Protein AF-A0A2L2YWA9-F1 (afdb_monomer_lite)

Organism: Parasteatoda tepidariorum (NCBI:txid114398)

Structure (mmCIF, N/CA/C/O backbone):
data_AF-A0A2L2YWA9-F1
#
_entry.id   AF-A0A2L2YWA9-F1
#
loop_
_atom_site.group_PDB
_atom_site.id
_atom_site.type_symbol
_atom_site.label_atom_id
_atom_site.label_alt_id
_atom_site.label_comp_id
_atom_site.label_asym_id
_atom_site.label_entity_id
_atom_site.label_seq_id
_atom_site.pdbx_PDB_ins_code
_atom_site.Cartn_x
_atom_site.Cartn_y
_atom_site.Cartn_z
_atom_site.occupancy
_atom_site.B_iso_or_equiv
_atom_site.auth_seq_id
_atom_site.auth_comp_id
_atom_site.auth_asym_id
_atom_site.auth_atom_id
_atom_site.pdbx_PDB_model_num
ATOM 1 N N . GLY A 1 1 ? -18.398 3.751 10.001 1.00 61.16 1 GLY A N 1
ATOM 2 C CA . GLY A 1 1 ? -17.287 4.722 10.026 1.00 61.16 1 GLY A CA 1
ATOM 3 C C . GLY A 1 1 ? -15.948 4.076 9.730 1.00 61.16 1 GLY A C 1
ATOM 4 O O . GLY A 1 1 ? -15.275 4.527 8.824 1.00 61.16 1 GLY A O 1
ATOM 5 N N . GLN A 1 2 ? -15.587 2.997 10.431 1.00 66.00 2 GLN A N 1
ATOM 6 C CA . GLN A 1 2 ? -14.251 2.382 10.359 1.00 66.00 2 GLN A CA 1
ATOM 7 C C . GLN A 1 2 ? -14.140 1.230 9.338 1.00 66.00 2 GLN A C 1
ATOM 9 O O . GLN A 1 2 ? -13.165 1.150 8.601 1.00 66.00 2 GLN A O 1
ATOM 14 N N . PHE A 1 3 ? -15.188 0.407 9.208 1.00 74.00 3 PHE A N 1
ATOM 15 C CA . PHE A 1 3 ? -15.242 -0.724 8.265 1.00 74.00 3 PHE A CA 1
ATOM 16 C C . PHE A 1 3 ? -15.044 -0.322 6.797 1.00 74.00 3 PHE A C 1
ATOM 18 O O . PHE A 1 3 ? -14.276 -0.956 6.087 1.00 74.00 3 PHE A O 1
ATOM 25 N N . LYS A 1 4 ? -15.668 0.779 6.353 1.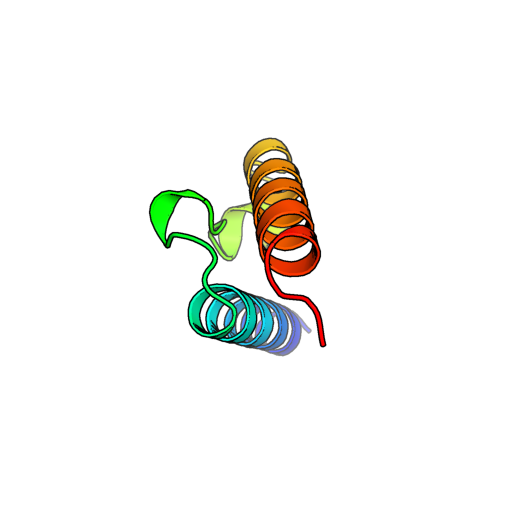00 81.38 4 LYS A N 1
ATOM 26 C CA . LYS A 1 4 ? -15.470 1.309 4.991 1.00 81.38 4 LYS A CA 1
ATOM 27 C C . LYS A 1 4 ? -14.021 1.736 4.739 1.00 81.38 4 LYS A C 1
ATOM 29 O O . LYS A 1 4 ? -13.527 1.594 3.629 1.00 81.38 4 LYS A O 1
ATOM 34 N N . MET A 1 5 ? -13.344 2.263 5.761 1.00 82.56 5 MET A N 1
ATOM 35 C CA . MET A 1 5 ? -11.951 2.687 5.640 1.00 82.56 5 MET A CA 1
ATOM 36 C C . MET A 1 5 ? -11.024 1.473 5.544 1.00 82.56 5 MET A C 1
ATOM 38 O O . MET A 1 5 ? -10.147 1.459 4.690 1.00 82.56 5 MET A O 1
ATOM 42 N N . MET A 1 6 ? -11.274 0.430 6.343 1.00 85.81 6 MET A N 1
ATOM 43 C CA . MET A 1 6 ? -10.551 -0.841 6.230 1.00 85.81 6 MET A CA 1
ATOM 44 C C . MET A 1 6 ? -10.757 -1.495 4.860 1.00 85.81 6 MET A C 1
ATOM 46 O O . MET A 1 6 ? -9.778 -1.899 4.245 1.00 85.81 6 MET A O 1
ATOM 50 N N . GLU A 1 7 ? -11.990 -1.524 4.343 1.00 89.12 7 GLU A N 1
ATOM 51 C CA . GLU A 1 7 ? -12.282 -2.079 3.014 1.00 89.12 7 GLU A CA 1
ATOM 52 C C . GLU A 1 7 ? -11.558 -1.310 1.898 1.00 89.12 7 GLU A C 1
ATOM 54 O O . GLU A 1 7 ? -10.960 -1.921 1.015 1.00 89.12 7 GLU A O 1
ATOM 59 N N . ASN A 1 8 ? -11.542 0.026 1.956 1.00 89.06 8 ASN A N 1
ATOM 60 C CA . ASN A 1 8 ? -10.796 0.846 0.996 1.00 89.06 8 ASN A CA 1
ATOM 61 C C . ASN A 1 8 ? -9.289 0.557 1.035 1.00 89.06 8 ASN A C 1
ATOM 63 O O . ASN A 1 8 ? -8.650 0.499 -0.015 1.00 89.06 8 ASN A O 1
ATOM 67 N N . ILE A 1 9 ? -8.727 0.355 2.231 1.00 90.69 9 ILE A N 1
ATOM 68 C CA . ILE A 1 9 ? -7.314 -0.000 2.392 1.00 90.69 9 ILE A CA 1
ATOM 69 C C . ILE A 1 9 ? -7.042 -1.378 1.782 1.00 90.69 9 ILE A C 1
ATOM 71 O O . ILE A 1 9 ? -6.080 -1.528 1.032 1.00 90.69 9 ILE A O 1
ATOM 75 N N . THR A 1 10 ? -7.911 -2.359 2.020 1.00 90.44 10 THR A N 1
ATOM 76 C CA . THR A 1 10 ? -7.770 -3.694 1.427 1.00 90.44 10 THR A CA 1
ATOM 77 C C . THR A 1 10 ? -7.859 -3.653 -0.097 1.00 90.44 10 THR A C 1
ATOM 79 O O . THR A 1 10 ? -7.005 -4.227 -0.767 1.00 90.44 10 THR A O 1
ATOM 82 N N . ARG A 1 11 ? -8.799 -2.885 -0.664 1.00 92.38 11 ARG A N 1
ATOM 83 C CA . ARG A 1 11 ? -8.887 -2.687 -2.123 1.00 92.38 11 ARG A CA 1
ATOM 84 C C . ARG A 1 11 ? -7.612 -2.071 -2.704 1.00 92.38 11 ARG A C 1
ATOM 86 O O . ARG A 1 11 ? -7.164 -2.494 -3.768 1.00 92.38 11 ARG A O 1
ATOM 93 N N . PHE A 1 12 ? -7.010 -1.100 -2.012 1.00 92.00 12 PHE A N 1
ATOM 94 C CA . PHE A 1 12 ? -5.722 -0.530 -2.416 1.00 92.00 12 PHE A CA 1
ATOM 95 C C . PHE A 1 12 ? -4.604 -1.581 -2.384 1.00 92.00 12 PHE A C 1
ATOM 97 O O . PHE A 1 12 ? -3.853 -1.698 -3.349 1.00 92.00 12 PHE A O 1
ATOM 104 N N . GLN A 1 13 ? -4.511 -2.369 -1.309 1.00 91.31 13 GLN A N 1
ATOM 105 C CA . GLN A 1 13 ? -3.506 -3.429 -1.174 1.00 91.31 13 GLN A CA 1
ATOM 106 C C . GLN A 1 13 ? -3.624 -4.456 -2.307 1.00 91.31 13 GLN A C 1
ATOM 108 O O . GLN A 1 13 ? -2.619 -4.828 -2.911 1.00 91.31 13 GLN A O 1
ATOM 113 N N . GLU A 1 14 ? -4.842 -4.889 -2.637 1.00 92.62 14 GLU A N 1
ATOM 114 C CA . GLU A 1 14 ? -5.084 -5.812 -3.749 1.00 92.62 14 GLU A CA 1
ATOM 115 C C . GLU A 1 14 ? -4.697 -5.207 -5.102 1.00 92.62 14 GLU A C 1
ATOM 117 O O . GLU A 1 14 ? -4.088 -5.889 -5.929 1.00 92.62 14 GLU A O 1
ATOM 122 N N . ALA A 1 15 ? -5.016 -3.930 -5.332 1.00 91.44 15 ALA A N 1
ATOM 123 C CA . ALA A 1 15 ? -4.631 -3.226 -6.551 1.00 91.44 15 ALA A CA 1
ATOM 124 C C . ALA A 1 15 ? -3.105 -3.096 -6.673 1.00 91.44 15 ALA A C 1
ATOM 126 O O . ALA A 1 15 ? -2.556 -3.392 -7.731 1.00 91.44 15 ALA A O 1
ATOM 127 N N . ALA A 1 16 ? -2.411 -2.739 -5.588 1.00 91.25 16 ALA A N 1
ATOM 128 C CA . ALA 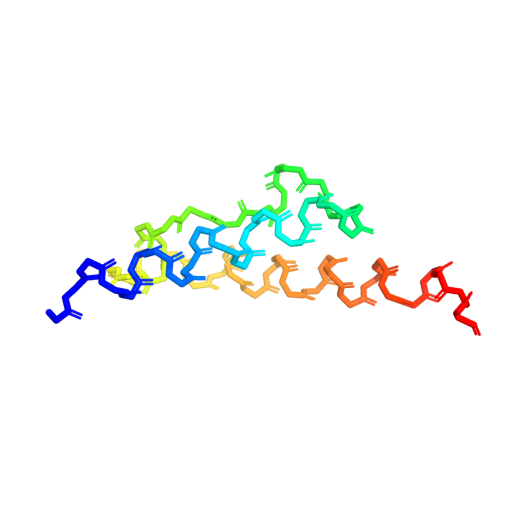A 1 16 ? -0.953 -2.636 -5.558 1.00 91.25 16 ALA A CA 1
ATOM 129 C C . ALA A 1 16 ? -0.280 -3.988 -5.856 1.00 91.25 16 ALA A C 1
ATOM 131 O O . ALA A 1 16 ? 0.635 -4.052 -6.679 1.00 91.25 16 ALA A O 1
ATOM 132 N N . LYS A 1 17 ? -0.779 -5.085 -5.268 1.00 90.62 17 LYS A N 1
ATOM 133 C CA . LYS A 1 17 ? -0.292 -6.445 -5.565 1.00 90.62 17 LYS A CA 1
ATOM 134 C C . LYS A 1 17 ? -0.501 -6.815 -7.033 1.00 90.62 17 LYS A C 1
ATOM 136 O O . LYS A 1 17 ? 0.423 -7.299 -7.678 1.00 90.62 17 LYS A O 1
ATOM 141 N N . LYS A 1 18 ? -1.692 -6.545 -7.585 1.00 89.88 18 LYS A N 1
ATOM 142 C CA . LYS A 1 18 ? -1.998 -6.782 -9.010 1.00 89.88 18 LYS A CA 1
ATOM 143 C C . LYS A 1 18 ? -1.123 -5.949 -9.945 1.00 89.8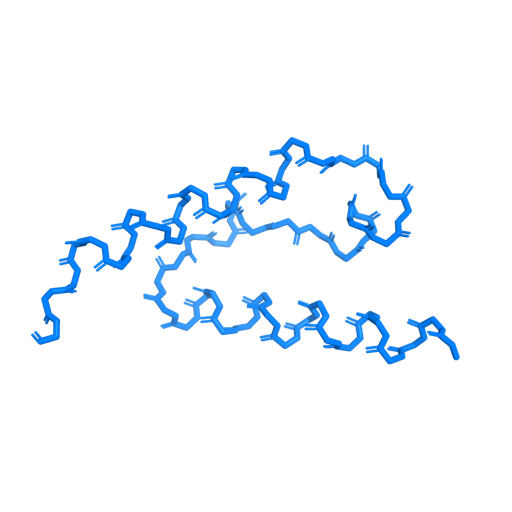8 18 LYS A C 1
ATOM 145 O O . LYS A 1 18 ? -0.781 -6.416 -11.026 1.00 89.88 18 LYS A O 1
ATOM 150 N N . TRP A 1 19 ? -0.747 -4.745 -9.522 1.00 86.19 19 TRP A N 1
ATOM 151 C CA . TRP A 1 19 ? 0.154 -3.873 -10.272 1.00 86.19 19 TRP A CA 1
ATOM 152 C C . TRP A 1 19 ? 1.597 -4.406 -10.322 1.00 86.19 19 TRP A C 1
ATOM 154 O O . TRP A 1 19 ? 2.352 -4.079 -11.236 1.00 86.19 19 TRP A O 1
ATOM 164 N N . GLY A 1 20 ? 1.972 -5.273 -9.376 1.00 87.69 20 GLY A N 1
ATOM 165 C CA . GLY A 1 20 ? 3.300 -5.884 -9.287 1.00 87.69 20 GLY A CA 1
ATOM 166 C C . GLY A 1 20 ? 4.120 -5.423 -8.084 1.00 87.69 20 GLY A C 1
ATOM 167 O O . GLY A 1 20 ? 5.318 -5.691 -8.034 1.00 87.69 20 GLY A O 1
ATOM 168 N N . VAL A 1 21 ? 3.504 -4.740 -7.112 1.00 90.00 21 VAL A N 1
ATOM 169 C CA . VAL A 1 21 ? 4.165 -4.441 -5.836 1.00 90.00 21 VAL A CA 1
ATOM 170 C C . VAL A 1 21 ? 4.325 -5.744 -5.038 1.00 90.00 21 VAL A C 1
ATOM 172 O O . VAL A 1 21 ? 3.334 -6.457 -4.852 1.00 90.00 21 VAL A O 1
ATOM 175 N N . PRO A 1 22 ? 5.535 -6.071 -4.549 1.00 88.75 22 PRO A N 1
ATOM 176 C CA . PRO A 1 22 ? 5.763 -7.253 -3.723 1.00 88.75 22 PRO A CA 1
ATOM 177 C C . PRO A 1 22 ? 4.923 -7.218 -2.446 1.00 88.75 22 PRO A C 1
ATOM 179 O O . PRO A 1 22 ? 4.834 -6.185 -1.791 1.00 88.75 22 PRO A O 1
ATOM 182 N N . GLU A 1 23 ? 4.361 -8.357 -2.034 1.00 88.50 23 GLU A N 1
ATOM 183 C CA . GLU A 1 23 ? 3.511 -8.429 -0.835 1.00 88.50 23 GLU A CA 1
ATOM 184 C C . GLU A 1 23 ? 4.230 -7.974 0.446 1.00 88.50 23 GLU A C 1
ATOM 186 O O . GLU A 1 23 ? 3.605 -7.367 1.308 1.00 88.50 23 GLU A O 1
ATOM 191 N N . ILE A 1 24 ? 5.545 -8.193 0.534 1.00 88.44 24 ILE A N 1
ATOM 192 C CA . ILE A 1 24 ? 6.390 -7.732 1.646 1.00 88.44 24 ILE A CA 1
ATOM 193 C C . ILE A 1 24 ? 6.481 -6.202 1.752 1.00 88.44 24 ILE A C 1
ATOM 195 O O . ILE A 1 24 ? 6.663 -5.667 2.845 1.00 88.44 24 ILE A O 1
ATOM 199 N N . ASP A 1 25 ? 6.326 -5.494 0.632 1.00 90.44 25 ASP A N 1
ATOM 200 C CA . ASP A 1 25 ? 6.338 -4.032 0.599 1.00 90.44 25 ASP A CA 1
ATOM 201 C C . ASP A 1 25 ? 4.944 -3.444 0.861 1.00 90.44 25 ASP A C 1
ATOM 203 O O . ASP A 1 25 ? 4.822 -2.251 1.134 1.00 90.44 25 ASP A O 1
ATOM 207 N N . VAL A 1 26 ? 3.884 -4.260 0.822 1.00 92.56 26 VAL A N 1
ATOM 208 C CA . VAL A 1 26 ? 2.507 -3.822 1.079 1.00 92.56 26 VAL A CA 1
ATOM 209 C C . VAL A 1 26 ? 2.259 -3.710 2.587 1.00 92.56 26 VAL A C 1
ATOM 211 O O . VAL A 1 26 ? 2.480 -4.647 3.348 1.00 92.56 26 VAL A O 1
ATOM 214 N N . PHE A 1 27 ? 1.778 -2.550 3.037 1.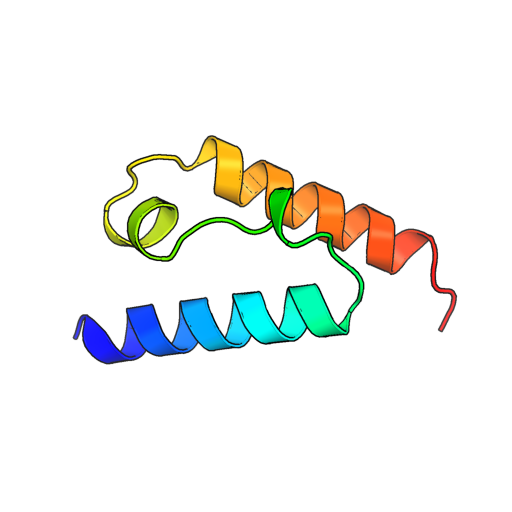00 93.50 27 PHE A N 1
ATOM 215 C CA . PHE A 1 27 ? 1.475 -2.290 4.452 1.00 93.50 27 PHE A CA 1
ATOM 216 C C . PHE A 1 27 ? 0.207 -3.014 4.923 1.00 93.50 27 PHE A C 1
ATOM 218 O O . PHE A 1 27 ? -0.679 -3.303 4.116 1.00 93.50 27 PHE A O 1
ATOM 225 N N . GLN A 1 28 ? 0.065 -3.254 6.231 1.00 90.06 28 GLN A N 1
ATOM 226 C CA . GLN A 1 28 ? -1.141 -3.854 6.809 1.00 90.06 28 GLN A CA 1
ATOM 227 C C . GLN A 1 28 ? -2.207 -2.801 7.131 1.00 90.06 28 GLN A C 1
ATOM 229 O O . GLN A 1 28 ? -1.911 -1.644 7.412 1.00 90.06 28 GLN A O 1
ATOM 234 N N . THR A 1 29 ? -3.480 -3.197 7.171 1.00 89.06 29 THR A N 1
ATOM 235 C CA . THR A 1 29 ? -4.590 -2.255 7.407 1.00 89.06 29 THR A CA 1
ATOM 236 C C . THR A 1 29 ? -4.464 -1.496 8.731 1.00 89.06 29 THR A C 1
ATOM 238 O O . THR A 1 29 ? -4.780 -0.308 8.792 1.00 89.06 29 THR A O 1
ATOM 241 N N . VAL A 1 30 ? -3.944 -2.150 9.774 1.00 87.81 30 VAL A N 1
ATOM 242 C CA . VAL A 1 30 ? -3.695 -1.542 11.092 1.00 87.81 30 VAL A CA 1
ATOM 243 C C . VAL A 1 30 ? -2.596 -0.475 11.059 1.00 87.81 30 VAL A C 1
ATOM 245 O O . VAL A 1 30 ? -2.669 0.495 11.813 1.00 87.81 30 VAL A O 1
ATOM 248 N N . ASP A 1 31 ? -1.627 -0.587 10.143 1.00 88.88 31 ASP A N 1
ATOM 249 C CA . ASP A 1 31 ? -0.504 0.352 10.041 1.00 88.88 31 ASP A CA 1
ATOM 250 C C . ASP A 1 31 ? -0.980 1.760 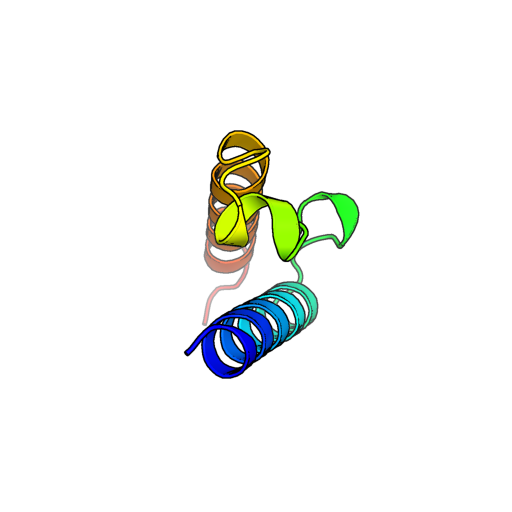9.681 1.00 88.88 31 ASP A C 1
ATOM 252 O O . ASP A 1 31 ? -0.479 2.739 10.237 1.00 88.88 31 ASP A O 1
ATOM 256 N N . LEU A 1 32 ? -1.994 1.854 8.813 1.00 87.94 32 LEU A N 1
ATOM 257 C CA . LEU A 1 32 ? -2.621 3.113 8.413 1.00 87.94 32 LEU A CA 1
ATOM 258 C C . LEU A 1 32 ? -3.849 3.457 9.268 1.00 87.94 32 LEU A C 1
ATOM 260 O O . LEU A 1 32 ? -4.028 4.616 9.641 1.00 87.94 32 LEU A O 1
ATOM 264 N N . CYS A 1 33 ? -4.691 2.472 9.601 1.00 85.81 33 CYS A N 1
ATOM 265 C CA . CYS A 1 33 ? -5.931 2.714 10.344 1.00 85.81 33 CYS A CA 1
ATOM 266 C C . CYS A 1 33 ? -5.673 3.167 11.790 1.00 85.81 33 CYS A C 1
ATOM 268 O O . CYS A 1 33 ? -6.383 4.041 12.285 1.00 85.81 33 CYS A O 1
ATOM 270 N N . GLU A 1 34 ? -4.658 2.610 12.452 1.00 89.69 34 GLU A N 1
ATOM 271 C CA . GLU A 1 34 ? -4.271 2.962 13.827 1.00 89.69 34 GLU A CA 1
ATOM 272 C C . GLU A 1 34 ? -2.969 3.774 13.879 1.00 89.69 34 GLU A C 1
ATOM 274 O O . GLU A 1 34 ? -2.479 4.104 14.955 1.00 89.69 34 GLU A O 1
ATOM 279 N N . ARG A 1 35 ? -2.412 4.130 12.711 1.00 88.44 35 ARG A N 1
ATOM 280 C CA . ARG A 1 35 ? -1.141 4.865 12.560 1.00 88.44 35 ARG A CA 1
ATOM 281 C C . ARG A 1 35 ? 0.039 4.172 13.245 1.00 88.44 35 ARG A C 1
ATOM 283 O O . ARG A 1 35 ? 0.976 4.831 13.692 1.00 88.44 35 ARG A O 1
ATOM 290 N N . ARG A 1 36 ? -0.003 2.841 13.321 1.00 90.94 36 ARG A N 1
ATOM 291 C CA . ARG A 1 36 ? 1.008 2.031 14.005 1.00 90.94 36 ARG A CA 1
ATOM 292 C C . ARG A 1 36 ? 2.357 2.066 13.287 1.00 90.94 36 ARG A C 1
ATOM 294 O O . ARG A 1 36 ? 3.393 2.033 13.943 1.00 90.94 36 ARG A O 1
ATOM 301 N N . ASN A 1 37 ? 2.342 2.139 11.953 1.00 89.19 37 ASN A N 1
ATOM 302 C CA . ASN A 1 37 ? 3.555 2.136 11.141 1.00 89.19 37 ASN A CA 1
ATOM 303 C C . ASN A 1 37 ? 3.364 2.874 9.805 1.00 89.19 37 ASN A C 1
ATOM 305 O O . ASN A 1 37 ? 3.218 2.281 8.738 1.00 89.19 37 ASN A O 1
ATOM 309 N N . ILE A 1 38 ? 3.415 4.205 9.858 1.00 91.56 38 ILE A N 1
ATOM 310 C CA . ILE A 1 38 ? 3.329 5.051 8.658 1.00 91.56 38 ILE A CA 1
ATOM 311 C C . ILE A 1 38 ? 4.561 4.889 7.749 1.00 91.56 38 ILE A C 1
ATOM 313 O O . ILE A 1 38 ? 4.462 5.091 6.542 1.00 91.56 38 ILE A O 1
ATOM 317 N N . GLY A 1 39 ? 5.707 4.464 8.295 1.00 94.00 39 GLY A N 1
ATOM 318 C CA . GLY A 1 39 ? 6.910 4.187 7.505 1.00 94.00 39 GLY A CA 1
ATOM 319 C C . GLY A 1 39 ? 6.674 3.098 6.456 1.00 94.00 39 GLY A C 1
ATOM 320 O O . GLY A 1 39 ? 7.032 3.282 5.292 1.00 94.00 39 GLY A O 1
ATOM 321 N N . GLN A 1 40 ? 5.986 2.017 6.838 1.00 90.38 40 GLN A N 1
ATOM 322 C CA . GLN A 1 40 ? 5.621 0.937 5.915 1.00 90.38 40 GLN A CA 1
ATOM 323 C C . GLN A 1 40 ? 4.661 1.417 4.817 1.00 90.38 40 GLN A C 1
ATOM 325 O O . GLN A 1 40 ? 4.794 1.018 3.661 1.00 90.38 40 GLN A O 1
ATOM 330 N N . VAL A 1 41 ? 3.726 2.316 5.148 1.00 92.06 41 VAL A N 1
ATOM 331 C CA . VAL A 1 41 ? 2.804 2.914 4.164 1.00 92.06 41 VAL A CA 1
ATOM 332 C C . VAL A 1 41 ? 3.584 3.709 3.115 1.00 92.06 41 VAL A C 1
ATOM 334 O O . VAL A 1 41 ? 3.371 3.533 1.915 1.00 92.06 41 VAL A O 1
ATOM 337 N N . THR A 1 42 ? 4.535 4.538 3.550 1.00 93.38 42 THR A N 1
ATOM 338 C CA . THR A 1 42 ? 5.406 5.294 2.641 1.00 93.38 42 THR A CA 1
ATOM 339 C C . THR A 1 42 ? 6.265 4.364 1.788 1.00 93.38 42 THR A C 1
ATOM 341 O O . THR A 1 42 ? 6.413 4.596 0.589 1.00 93.38 42 THR A O 1
ATOM 344 N N . HIS A 1 43 ? 6.794 3.281 2.364 1.00 93.19 43 HIS A N 1
ATOM 345 C CA . HIS A 1 43 ? 7.595 2.315 1.614 1.00 93.19 43 HIS A CA 1
ATOM 346 C C . HIS A 1 43 ? 6.776 1.617 0.516 1.00 93.19 43 HIS A C 1
ATOM 348 O O . HIS A 1 43 ? 7.231 1.544 -0.626 1.00 93.19 43 HIS A O 1
ATOM 354 N N . CYS A 1 44 ? 5.533 1.227 0.814 1.00 93.56 44 CYS A N 1
ATOM 355 C CA . CYS A 1 44 ? 4.596 0.688 -0.173 1.00 93.56 44 CYS A CA 1
ATOM 356 C C . CYS A 1 44 ? 4.340 1.664 -1.330 1.00 93.56 44 CYS A C 1
ATOM 358 O O . CYS A 1 44 ? 4.308 1.250 -2.489 1.00 93.56 44 CYS A O 1
ATOM 360 N N . LEU A 1 45 ? 4.164 2.959 -1.038 1.00 91.94 45 LEU A N 1
ATOM 361 C CA . LEU A 1 45 ? 3.957 3.991 -2.062 1.00 91.94 45 LEU A CA 1
ATOM 362 C C . LEU A 1 45 ? 5.190 4.163 -2.954 1.00 91.94 45 LEU A C 1
ATOM 364 O O . LEU A 1 45 ? 5.058 4.286 -4.170 1.00 91.94 45 LEU A O 1
ATOM 368 N N . MET A 1 46 ? 6.389 4.116 -2.374 1.00 92.88 46 MET A N 1
ATOM 369 C CA . MET A 1 46 ? 7.642 4.161 -3.133 1.00 92.88 46 MET A CA 1
ATOM 370 C C . MET A 1 46 ? 7.814 2.913 -4.009 1.00 92.88 46 MET A C 1
ATOM 372 O O . MET A 1 46 ? 8.217 3.023 -5.166 1.00 92.88 46 MET A O 1
ATOM 376 N N . ALA A 1 47 ? 7.478 1.727 -3.492 1.00 90.50 47 ALA A N 1
ATOM 377 C CA . ALA A 1 47 ? 7.500 0.484 -4.258 1.00 90.50 47 ALA A CA 1
ATOM 378 C C . ALA A 1 47 ? 6.500 0.514 -5.425 1.00 90.50 47 ALA A C 1
ATOM 380 O O . ALA A 1 47 ? 6.860 0.136 -6.540 1.00 90.50 47 ALA A O 1
ATOM 381 N N . LEU A 1 48 ? 5.296 1.049 -5.198 1.00 90.62 48 LEU A N 1
ATOM 382 C CA . LEU A 1 48 ? 4.307 1.293 -6.246 1.00 90.62 48 LEU A CA 1
ATOM 383 C C . LEU A 1 48 ? 4.824 2.287 -7.292 1.00 90.62 48 LEU A C 1
ATOM 385 O O . LEU A 1 48 ? 4.746 2.000 -8.481 1.00 90.62 48 LEU A O 1
ATOM 389 N N . GLY A 1 49 ? 5.422 3.405 -6.872 1.00 90.25 49 GLY A N 1
ATOM 390 C CA . GLY A 1 49 ? 6.020 4.385 -7.783 1.00 90.25 49 GLY A CA 1
ATOM 391 C C . GLY A 1 49 ? 7.110 3.779 -8.672 1.00 90.25 49 GLY A C 1
ATOM 392 O O . GLY A 1 49 ? 7.142 4.043 -9.873 1.00 90.25 49 GLY A O 1
ATOM 393 N N . ARG A 1 50 ? 7.954 2.896 -8.118 1.00 88.62 50 ARG A N 1
ATOM 394 C CA . ARG A 1 50 ? 8.935 2.127 -8.903 1.00 88.62 50 ARG A CA 1
ATOM 395 C C . ARG A 1 50 ? 8.259 1.183 -9.898 1.00 88.62 50 ARG A C 1
ATOM 397 O O . ARG A 1 50 ? 8.694 1.129 -11.041 1.00 88.62 50 ARG A O 1
ATOM 404 N N . ALA A 1 51 ? 7.207 0.475 -9.483 1.00 86.62 51 ALA A N 1
ATOM 405 C CA . ALA A 1 51 ? 6.457 -0.434 -10.351 1.00 86.62 51 ALA A CA 1
ATOM 406 C C . ALA A 1 51 ? 5.729 0.302 -11.493 1.00 86.62 51 ALA A C 1
ATOM 408 O O . ALA A 1 51 ? 5.630 -0.229 -12.596 1.00 86.62 51 ALA A O 1
ATOM 409 N N . CYS A 1 52 ? 5.250 1.527 -11.255 1.00 86.25 52 CYS A N 1
ATOM 410 C CA . CYS A 1 52 ? 4.713 2.395 -12.305 1.00 86.25 52 CYS A CA 1
ATOM 411 C C . CYS A 1 52 ? 5.811 2.894 -13.251 1.00 86.25 52 CYS A C 1
ATOM 413 O O . CYS A 1 52 ? 5.592 2.954 -14.450 1.00 86.25 52 CYS A O 1
ATOM 415 N N . TYR A 1 53 ? 6.996 3.232 -12.737 1.00 83.31 53 TYR A N 1
ATOM 416 C CA . TYR A 1 53 ? 8.098 3.718 -13.572 1.00 83.31 53 TYR A CA 1
ATOM 417 C C . TYR A 1 53 ? 8.661 2.637 -14.507 1.00 83.31 53 TYR A C 1
ATOM 419 O O . TYR A 1 53 ? 9.113 2.936 -15.609 1.00 83.31 53 TYR A O 1
ATOM 427 N N . THR A 1 54 ? 8.660 1.373 -14.075 1.00 75.38 54 THR A N 1
ATOM 428 C CA . THR A 1 54 ? 9.206 0.260 -14.866 1.00 75.38 54 THR A CA 1
ATOM 429 C C . THR A 1 54 ? 8.239 -0.302 -15.905 1.00 75.38 54 THR A C 1
ATOM 431 O O . THR A 1 54 ? 8.688 -1.021 -16.799 1.00 75.38 54 THR A O 1
ATOM 434 N N . ARG A 1 55 ? 6.939 0.010 -15.824 1.00 65.56 55 ARG A N 1
ATOM 435 C CA . ARG A 1 55 ? 5.951 -0.339 -16.853 1.00 65.56 55 ARG A CA 1
ATOM 436 C C . ARG A 1 55 ? 5.669 0.896 -17.714 1.00 65.56 55 ARG A C 1
ATOM 438 O O . ARG A 1 55 ? 4.973 1.787 -17.241 1.00 65.56 55 ARG A O 1
ATOM 445 N N . PRO A 1 56 ? 6.192 0.975 -18.948 1.00 57.91 56 PRO A N 1
ATOM 446 C CA . PRO A 1 56 ? 5.683 1.939 -19.910 1.00 57.91 56 PRO A CA 1
ATOM 447 C C . PRO A 1 56 ? 4.264 1.495 -20.294 1.00 57.91 56 PRO A C 1
ATOM 449 O O . PRO A 1 56 ? 4.097 0.393 -20.819 1.00 57.91 56 PRO A O 1
ATOM 452 N N . ASP A 1 57 ? 3.255 2.300 -19.961 1.00 57.75 57 ASP A N 1
ATOM 453 C CA . ASP A 1 57 ? 1.987 2.298 -20.704 1.00 57.75 57 ASP A CA 1
ATOM 454 C C . ASP A 1 57 ? 2.246 2.748 -22.152 1.00 57.75 57 ASP A C 1
ATOM 456 O O . ASP A 1 57 ? 2.976 3.755 -22.338 1.00 57.75 57 ASP A O 1
#

Foldseek 3Di:
DQVVLLVVLVVVLVVLVVLPQDNVLRDHSCCPSVVVPVVSVVSSVVSSVVSVVVDDD

Secondary structure (DSSP, 8-state):
--HHHHHHHHHHHHHHHHHT--GGGSPPHHHHHS-S-HHHHHHHHHHHHHHHHHS--

Radius of gyration: 11.68 Å; chains: 1; bounding box: 26×14×35 Å

InterPro domains:
  IPR001715 Calponin homology domain [PF00307] (2-52)
  IPR001715 Calponin homology domain [PS50021] (1-53)
  IPR003096 Smooth muscle protein/calponin [PR00888] (4-20)
  IPR003096 Smooth muscle protein/calponin [PR00888] (20-35)
  IPR003096 Smooth muscle protein/calponin [PR00888] (41-55)
  IPR036872 CH domain superfamily [G3DSA:1.10.418.10] (1-56)
  IPR036872 CH domain superfamily [SSF47576] (2-55)
  IPR050606 Calponin-like [PTHR47385] (2-54)

Sequence (57 aa):
GQFKMMENITRFQEAAKKWGVPE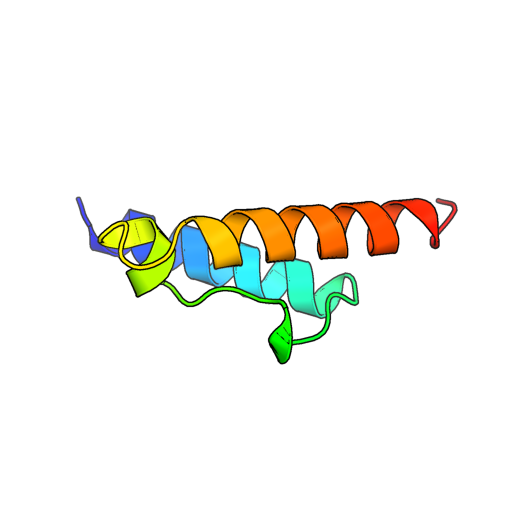IDVFQTVDLCERRNIGQVTHCLMALGRACYTRPD

pLDDT: mean 86.69, std 8.7, range [57.75, 94.0]